Protein AF-A0A821QC75-F1 (afdb_monomer_lite)

Radius of gyration: 16.15 Å; chains: 1; bounding box: 31×37×41 Å

Organism: NCBI:txid392032

Structure (mmCIF, N/CA/C/O backbone):
data_AF-A0A821QC75-F1
#
_entry.id   AF-A0A821QC75-F1
#
loop_
_atom_site.group_PDB
_atom_site.id
_atom_site.type_symbol
_atom_site.label_atom_id
_atom_site.label_alt_id
_atom_site.label_comp_id
_atom_site.label_asym_id
_atom_site.label_entity_id
_atom_site.label_seq_id
_atom_site.pdbx_PDB_ins_code
_atom_site.Cartn_x
_atom_site.Cartn_y
_atom_site.Cartn_z
_atom_site.occupancy
_atom_site.B_iso_or_equiv
_atom_site.auth_seq_id
_atom_site.auth_comp_id
_atom_site.auth_asym_id
_atom_site.auth_atom_id
_atom_site.pdbx_PDB_model_num
ATOM 1 N N . MET A 1 1 ? -10.269 24.753 16.629 1.00 32.66 1 MET A N 1
ATOM 2 C CA . MET A 1 1 ? -9.197 24.155 17.451 1.00 32.66 1 MET A CA 1
ATOM 3 C C . MET A 1 1 ? -9.245 22.658 17.227 1.00 32.66 1 MET A C 1
ATOM 5 O O . MET A 1 1 ? -10.175 22.026 17.702 1.00 32.66 1 MET A O 1
ATOM 9 N N . VAL A 1 2 ? -8.322 22.120 16.430 1.00 34.91 2 VAL A N 1
ATOM 10 C CA . VAL A 1 2 ? -8.139 20.667 16.313 1.00 34.91 2 VAL A CA 1
ATOM 11 C C . VAL A 1 2 ? -7.386 20.239 17.573 1.00 34.91 2 VAL A C 1
ATOM 13 O O . VAL A 1 2 ? -6.317 20.803 17.818 1.00 34.91 2 VAL A O 1
ATOM 16 N N . PRO A 1 3 ? -7.924 19.348 18.421 1.00 37.66 3 PRO A N 1
ATOM 17 C CA . PRO A 1 3 ? -7.185 18.882 19.579 1.00 37.66 3 PRO A CA 1
ATOM 18 C C . PRO A 1 3 ? -5.929 18.150 19.108 1.00 37.66 3 PRO A C 1
ATOM 20 O O . PRO A 1 3 ? -5.971 17.280 18.241 1.00 37.66 3 PRO A O 1
ATOM 23 N N . SER A 1 4 ? -4.814 18.565 19.688 1.00 40.81 4 SER A N 1
ATOM 24 C CA . SER A 1 4 ? -3.480 17.996 19.582 1.00 40.81 4 SER A CA 1
ATOM 25 C C . SER A 1 4 ? -3.419 16.535 20.045 1.00 40.81 4 SER A C 1
ATOM 27 O O . SER A 1 4 ? -4.000 16.195 21.072 1.00 40.81 4 SER A O 1
ATOM 29 N N . ASN A 1 5 ? -2.582 15.745 19.365 1.00 38.47 5 ASN A N 1
ATOM 30 C CA . ASN A 1 5 ? -1.882 14.564 19.888 1.00 38.47 5 ASN A CA 1
ATOM 31 C C . ASN A 1 5 ? -2.715 13.359 20.352 1.00 38.47 5 ASN A C 1
ATOM 33 O O . ASN A 1 5 ? -2.537 12.897 21.472 1.00 38.47 5 ASN A O 1
ATOM 37 N N . ASN A 1 6 ? -3.487 12.748 19.455 1.00 38.94 6 ASN A N 1
ATOM 38 C CA . ASN A 1 6 ? -3.730 11.306 19.551 1.00 38.94 6 ASN A CA 1
ATOM 39 C C . ASN A 1 6 ? -3.090 10.621 18.344 1.00 38.94 6 ASN A C 1
ATOM 41 O O . ASN A 1 6 ? -3.763 10.251 17.384 1.00 38.94 6 ASN A O 1
ATOM 45 N N . ALA A 1 7 ? -1.766 10.452 18.397 1.00 45.09 7 ALA A N 1
ATOM 46 C CA . ALA A 1 7 ? -1.187 9.282 17.758 1.00 45.09 7 ALA A CA 1
ATOM 47 C C . ALA A 1 7 ? -1.878 8.089 18.426 1.00 45.09 7 ALA A C 1
ATOM 49 O O . ALA A 1 7 ? -1.672 7.841 19.614 1.00 45.09 7 ALA A O 1
ATOM 50 N N . TYR A 1 8 ? -2.801 7.447 17.712 1.00 58.47 8 TYR A N 1
ATOM 51 C CA . TYR A 1 8 ? -3.388 6.193 18.162 1.00 58.47 8 TYR A CA 1
ATOM 52 C C . TYR A 1 8 ? -2.249 5.258 18.559 1.00 58.47 8 TYR A C 1
ATOM 54 O O . TYR A 1 8 ? -1.215 5.241 17.884 1.00 58.47 8 TYR A O 1
ATOM 62 N N . ASP A 1 9 ? -2.421 4.537 19.669 1.00 69.06 9 ASP A N 1
ATOM 63 C CA . ASP A 1 9 ? -1.437 3.561 20.127 1.00 69.06 9 ASP A CA 1
ATOM 64 C C . ASP A 1 9 ? -1.070 2.668 18.933 1.00 69.06 9 ASP A C 1
ATOM 66 O O . ASP A 1 9 ? -1.957 2.125 18.268 1.00 69.06 9 ASP A O 1
ATOM 70 N N . GLY A 1 10 ? 0.212 2.664 18.552 1.00 79.31 10 GLY A N 1
ATOM 71 C CA . GLY A 1 10 ? 0.616 2.192 17.227 1.00 79.31 10 GLY A CA 1
ATOM 72 C C . GLY A 1 10 ? 0.162 0.751 16.989 1.00 79.31 10 GLY A C 1
ATOM 73 O O . GLY A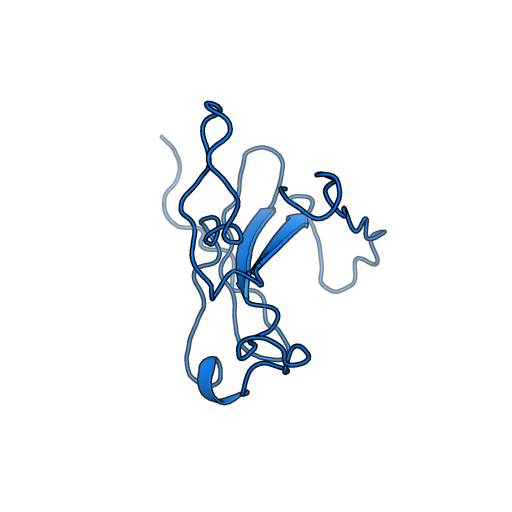 1 10 ? 0.189 -0.067 17.907 1.00 79.31 10 GLY A O 1
ATOM 74 N N . LEU A 1 11 ? -0.249 0.429 15.766 1.00 86.50 11 LEU A N 1
ATOM 75 C CA . LEU A 1 11 ? -0.737 -0.899 15.415 1.00 86.50 11 LEU A CA 1
ATOM 76 C C . LEU A 1 11 ? 0.436 -1.881 15.343 1.00 86.50 11 LEU A C 1
ATOM 78 O O . LEU A 1 11 ? 1.363 -1.697 14.552 1.00 86.50 11 LEU A O 1
ATOM 82 N N . GLU A 1 12 ? 0.387 -2.935 16.153 1.00 87.00 12 GLU A N 1
ATOM 83 C CA . GLU A 1 12 ? 1.382 -4.007 16.120 1.00 87.00 12 GLU A CA 1
ATOM 84 C C . GLU A 1 12 ? 1.187 -4.913 14.900 1.00 87.00 12 GLU A C 1
ATOM 86 O O . GLU A 1 12 ? 0.090 -5.408 14.630 1.00 87.00 12 GLU A O 1
ATOM 91 N N . THR A 1 13 ? 2.274 -5.162 14.170 1.00 86.00 13 THR A N 1
ATOM 92 C CA . THR A 1 13 ? 2.319 -6.118 13.056 1.00 86.00 13 THR A CA 1
ATOM 93 C C . THR A 1 13 ? 3.359 -7.200 13.336 1.00 86.00 13 THR A C 1
ATOM 95 O O . THR A 1 13 ? 4.152 -7.105 14.266 1.00 86.00 13 THR A O 1
ATOM 98 N N . ARG A 1 14 ? 3.424 -8.232 12.486 1.00 83.88 14 ARG A N 1
ATOM 99 C CA . ARG A 1 14 ? 4.460 -9.276 12.600 1.00 83.88 14 ARG A CA 1
ATOM 100 C C . ARG A 1 14 ? 5.885 -8.754 12.398 1.00 83.88 14 ARG A C 1
ATOM 102 O O . ARG A 1 14 ? 6.830 -9.464 12.728 1.00 83.88 14 ARG A O 1
ATOM 109 N N . LYS A 1 15 ? 6.041 -7.584 11.775 1.00 83.38 15 LYS A N 1
ATOM 110 C CA . LYS A 1 15 ? 7.348 -7.013 11.436 1.00 83.38 15 LYS A CA 1
ATOM 111 C C . LYS A 1 15 ? 7.715 -5.865 12.370 1.00 83.38 15 LYS A C 1
ATOM 113 O O . LYS A 1 15 ? 8.880 -5.743 12.707 1.00 83.38 15 LYS A O 1
ATOM 118 N N . GLY A 1 16 ? 6.747 -5.090 12.842 1.00 84.88 16 GLY A N 1
ATOM 119 C CA . GLY A 1 16 ? 6.963 -3.997 13.787 1.00 84.88 16 GLY A CA 1
ATOM 120 C C . GLY A 1 16 ? 5.717 -3.136 13.952 1.00 84.88 16 GLY A C 1
ATOM 121 O O . GLY A 1 16 ? 4.672 -3.407 13.351 1.00 84.88 16 GLY A O 1
ATOM 122 N N . ARG A 1 17 ? 5.831 -2.081 14.754 1.00 88.62 17 ARG A N 1
ATOM 123 C CA . ARG A 1 17 ? 4.718 -1.178 15.049 1.00 88.62 17 ARG A CA 1
ATOM 124 C C . ARG A 1 17 ? 4.571 -0.098 13.979 1.00 88.62 17 ARG A C 1
ATOM 126 O O . ARG A 1 17 ? 5.561 0.508 13.571 1.00 88.62 17 ARG A O 1
ATOM 133 N N . ILE A 1 18 ? 3.337 0.180 13.563 1.00 89.94 18 ILE A N 1
ATOM 134 C CA . ILE A 1 18 ? 3.024 1.231 12.586 1.00 89.94 18 ILE A CA 1
ATOM 135 C C . ILE A 1 18 ? 2.068 2.281 13.161 1.00 89.94 18 ILE A C 1
ATOM 137 O O . ILE A 1 18 ? 1.153 1.961 13.917 1.00 89.94 18 ILE A O 1
ATOM 141 N N . TYR A 1 19 ? 2.255 3.535 12.767 1.00 92.62 19 TYR A N 1
ATOM 142 C CA . TYR A 1 19 ? 1.456 4.678 13.198 1.00 92.62 19 TYR A CA 1
ATOM 143 C C . TYR A 1 19 ? 0.741 5.261 11.986 1.00 92.62 19 TYR A C 1
ATOM 145 O O . TYR A 1 19 ? 1.373 5.725 11.041 1.00 92.62 19 TYR A O 1
ATOM 153 N N . GLY A 1 20 ? -0.585 5.158 11.988 1.00 92.88 20 GLY A N 1
ATOM 154 C CA . GLY A 1 20 ? -1.434 5.719 10.943 1.00 92.88 20 GLY A CA 1
ATOM 155 C C . GLY A 1 20 ? -1.881 7.138 11.275 1.00 92.88 20 GLY A C 1
ATOM 156 O O . GLY A 1 20 ? -1.585 7.679 12.342 1.00 92.88 20 GLY A O 1
ATOM 157 N N . ARG A 1 21 ? -2.665 7.723 10.375 1.00 93.62 21 ARG A N 1
ATOM 158 C CA . ARG A 1 21 ? -3.362 8.992 10.602 1.00 93.62 21 ARG A CA 1
ATOM 159 C C . ARG A 1 21 ? -4.868 8.780 10.649 1.00 93.62 21 ARG A C 1
ATOM 161 O O . ARG A 1 21 ? -5.409 7.933 9.944 1.00 93.62 21 ARG A O 1
ATOM 168 N N . GLN A 1 22 ? -5.542 9.588 11.453 1.00 93.69 22 GLN A N 1
ATOM 169 C CA . GLN A 1 22 ? -6.996 9.644 11.491 1.00 93.69 22 GLN A CA 1
ATOM 170 C C . GLN A 1 22 ? -7.501 10.748 10.565 1.00 93.69 22 GLN A C 1
ATOM 172 O O . GLN A 1 22 ? -6.969 11.858 10.574 1.00 93.69 22 GLN A O 1
ATOM 177 N N . THR A 1 23 ? -8.555 10.460 9.811 1.00 93.62 23 THR A N 1
ATOM 178 C CA . THR A 1 23 ? -9.347 11.457 9.084 1.00 93.62 23 THR A CA 1
ATOM 179 C C . THR A 1 23 ? -10.737 11.593 9.711 1.00 93.62 23 THR A C 1
ATOM 181 O O . THR A 1 23 ? -11.064 10.949 10.707 1.00 93.62 23 THR A O 1
ATOM 184 N N . GLU A 1 24 ? -11.603 12.414 9.123 1.00 93.81 24 GLU A N 1
ATOM 185 C CA . GLU A 1 24 ? -13.006 12.495 9.549 1.00 93.81 24 GLU A CA 1
ATOM 186 C C . GLU A 1 24 ? -13.788 11.189 9.309 1.00 93.81 24 GLU A C 1
ATOM 188 O O . GLU A 1 24 ? -14.849 10.989 9.903 1.00 93.81 24 GLU A O 1
ATOM 193 N N . HIS A 1 25 ? -13.281 10.286 8.460 1.00 93.12 25 HIS A N 1
ATOM 194 C CA . HIS A 1 25 ? -14.028 9.116 7.984 1.00 93.12 25 HIS A CA 1
ATOM 195 C C . HIS A 1 25 ? -13.316 7.776 8.202 1.00 93.12 25 HIS A C 1
ATOM 197 O O . HIS A 1 25 ? -13.976 6.735 8.229 1.00 93.12 25 HIS A O 1
ATOM 203 N N . SER A 1 26 ? -11.995 7.775 8.369 1.00 94.56 26 SER A N 1
ATOM 204 C CA . SER A 1 26 ? -11.176 6.561 8.358 1.00 94.56 26 SER A CA 1
ATOM 205 C C . SER A 1 26 ? -9.937 6.683 9.243 1.00 94.56 26 SER A C 1
ATOM 207 O O . SER A 1 26 ? -9.449 7.779 9.521 1.00 94.56 26 SER A O 1
ATOM 209 N N . MET A 1 27 ? -9.403 5.536 9.657 1.00 94.19 27 MET A N 1
ATOM 210 C CA . MET A 1 27 ? -7.982 5.415 9.970 1.00 94.19 27 MET A CA 1
ATOM 211 C C . MET A 1 27 ? -7.242 4.997 8.703 1.00 94.19 27 MET A C 1
ATOM 213 O O . MET A 1 27 ? -7.662 4.072 8.006 1.00 94.19 27 MET A O 1
ATOM 217 N N . GLU A 1 28 ? -6.144 5.681 8.409 1.00 95.94 28 GLU A N 1
ATOM 218 C CA . GLU A 1 28 ? -5.333 5.467 7.217 1.00 95.94 28 GLU A CA 1
ATOM 219 C C . GLU A 1 28 ? -3.913 5.088 7.614 1.00 95.94 28 GLU A C 1
ATOM 221 O O . GLU A 1 28 ? -3.265 5.787 8.395 1.00 95.94 28 GLU A O 1
ATOM 226 N N . TYR A 1 29 ? -3.416 4.005 7.031 1.00 95.44 29 TYR A N 1
ATOM 227 C CA . TYR A 1 29 ? -2.035 3.567 7.152 1.00 95.44 29 TYR A CA 1
ATOM 228 C C . TYR A 1 29 ? -1.447 3.507 5.745 1.00 95.44 29 TYR A C 1
ATOM 230 O O . TYR A 1 29 ? -1.785 2.628 4.954 1.00 95.44 29 TYR A O 1
ATOM 238 N N . LEU A 1 30 ? -0.624 4.491 5.410 1.00 96.50 30 LEU A N 1
ATOM 239 C CA . LEU A 1 30 ? -0.145 4.758 4.059 1.00 96.50 30 LEU A CA 1
ATOM 240 C C . LEU A 1 30 ? 1.344 4.434 3.929 1.00 96.50 30 LEU A C 1
ATOM 242 O O . LEU A 1 30 ? 2.100 4.587 4.887 1.00 96.50 30 LEU A O 1
ATOM 246 N N . GLY A 1 31 ? 1.766 4.009 2.738 1.00 95.25 31 GLY A N 1
ATOM 247 C CA . GLY A 1 31 ? 3.181 3.789 2.441 1.00 95.25 31 GLY A CA 1
ATOM 248 C C . GLY A 1 31 ? 3.805 2.649 3.248 1.00 95.25 31 GLY A C 1
ATOM 249 O O . GLY A 1 31 ? 4.979 2.719 3.609 1.00 95.25 31 GLY A O 1
ATOM 250 N N . ILE A 1 32 ? 3.049 1.582 3.522 1.00 93.94 32 ILE A N 1
ATOM 251 C CA . ILE A 1 32 ? 3.581 0.391 4.194 1.00 93.94 32 ILE A CA 1
ATOM 252 C C . ILE A 1 32 ? 4.308 -0.460 3.158 1.00 93.94 32 ILE A C 1
ATOM 254 O O . ILE A 1 32 ? 3.683 -0.979 2.233 1.00 93.94 32 ILE A O 1
ATOM 258 N N . GLN A 1 33 ? 5.624 -0.616 3.298 1.00 92.94 33 GLN A N 1
ATOM 259 C CA . GLN A 1 33 ? 6.373 -1.510 2.420 1.00 92.94 33 GLN A CA 1
ATOM 260 C C . GLN A 1 33 ? 5.965 -2.954 2.720 1.00 92.94 33 GLN A C 1
ATOM 262 O O . GLN A 1 33 ? 6.014 -3.372 3.877 1.00 92.94 33 GLN A O 1
ATOM 267 N N . TYR A 1 34 ? 5.572 -3.716 1.699 1.00 93.00 34 TYR A N 1
ATOM 268 C CA . TYR A 1 34 ? 5.162 -5.117 1.874 1.00 93.00 34 TYR A CA 1
ATOM 269 C C . TYR A 1 34 ? 6.177 -6.120 1.322 1.00 93.00 34 TYR A C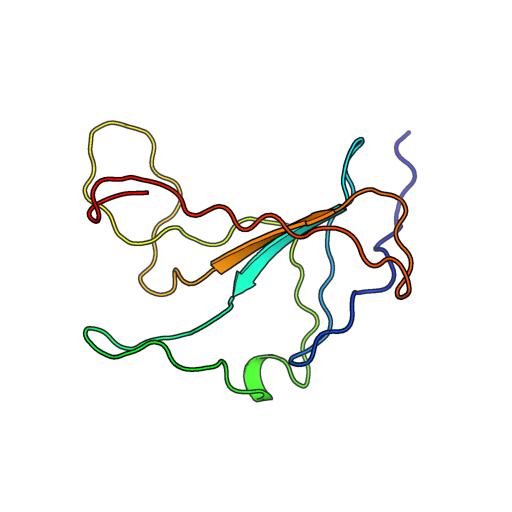 1
ATOM 271 O O . TYR A 1 34 ? 6.133 -7.293 1.684 1.00 93.00 34 TYR A O 1
ATOM 279 N N . ALA A 1 35 ? 7.084 -5.675 0.453 1.00 93.94 35 ALA A N 1
ATOM 280 C CA . ALA A 1 35 ? 8.137 -6.501 -0.121 1.00 93.94 35 ALA A CA 1
ATOM 281 C C . ALA A 1 35 ? 9.324 -5.646 -0.586 1.00 93.94 35 ALA A C 1
ATOM 283 O O . ALA A 1 35 ? 9.248 -4.420 -0.695 1.00 93.94 35 ALA A O 1
ATOM 284 N N . THR A 1 36 ? 10.431 -6.311 -0.891 1.00 92.94 36 THR A N 1
ATOM 285 C CA . THR A 1 36 ? 11.562 -5.733 -1.624 1.00 92.94 36 THR A CA 1
ATOM 286 C C . THR A 1 36 ? 11.937 -6.649 -2.781 1.00 92.94 36 THR A C 1
ATOM 288 O O . THR A 1 36 ? 11.566 -7.820 -2.790 1.00 92.94 36 THR A O 1
ATOM 291 N N . THR A 1 37 ? 12.645 -6.152 -3.786 1.00 94.56 37 THR A N 1
ATOM 292 C CA . THR A 1 37 ? 13.106 -6.993 -4.890 1.00 94.56 37 THR A CA 1
ATOM 293 C C . THR A 1 37 ? 14.349 -6.416 -5.551 1.00 94.56 37 THR A C 1
ATOM 295 O O . THR A 1 37 ? 14.589 -5.211 -5.507 1.00 94.56 37 THR A O 1
ATOM 298 N N . ASN A 1 38 ? 15.126 -7.296 -6.179 1.00 94.69 38 ASN A N 1
ATOM 299 C CA . ASN A 1 38 ? 16.149 -6.908 -7.137 1.00 94.69 38 ASN A CA 1
ATOM 300 C C . ASN A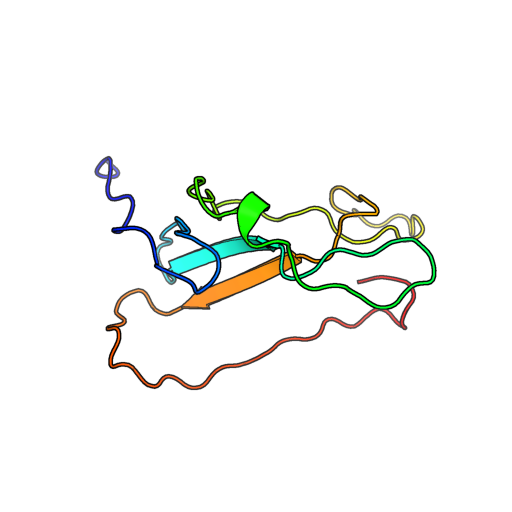 1 38 ? 15.553 -6.964 -8.542 1.00 94.69 38 ASN A C 1
ATOM 302 O O . ASN A 1 38 ? 14.622 -7.724 -8.812 1.00 94.69 38 ASN A O 1
ATOM 306 N N . ARG A 1 39 ? 16.122 -6.195 -9.470 1.00 96.12 39 ARG A N 1
ATOM 307 C CA . ARG A 1 39 ? 15.618 -6.165 -10.841 1.00 96.12 39 ARG A CA 1
ATOM 308 C C . ARG A 1 39 ? 15.576 -7.574 -11.444 1.00 96.12 39 ARG A C 1
ATOM 310 O O . ARG A 1 39 ? 16.561 -8.309 -11.388 1.00 96.12 39 ARG A O 1
ATOM 317 N N . TRP A 1 40 ? 14.436 -7.914 -12.046 1.00 96.44 40 TRP A N 1
ATOM 318 C CA . TRP A 1 40 ? 14.187 -9.211 -12.689 1.00 96.44 40 TRP A CA 1
ATOM 319 C C . TRP A 1 40 ? 14.264 -10.417 -11.748 1.00 96.44 40 TRP A C 1
ATOM 321 O O . TRP A 1 40 ? 14.593 -11.519 -12.182 1.00 96.44 40 TRP A O 1
ATOM 331 N N . GLN A 1 41 ? 13.970 -10.219 -10.465 1.00 97.62 41 GLN A N 1
ATOM 332 C CA . GLN A 1 41 ? 13.849 -11.290 -9.484 1.00 97.62 41 GLN A CA 1
ATOM 333 C C . GLN A 1 41 ? 12.447 -11.285 -8.861 1.00 97.62 41 GLN A C 1
ATOM 335 O O . GLN A 1 41 ? 11.761 -10.261 -8.881 1.00 97.62 41 GLN A O 1
ATOM 340 N N . PRO A 1 42 ? 11.993 -12.416 -8.299 1.00 97.50 42 PRO A N 1
ATOM 341 C CA . PRO A 1 42 ? 10.780 -12.439 -7.492 1.00 97.50 42 PRO A CA 1
ATOM 342 C C . PRO A 1 42 ? 10.858 -11.458 -6.305 1.00 97.50 42 PRO A C 1
ATOM 344 O O . PRO A 1 42 ? 11.957 -11.150 -5.829 1.00 97.50 42 PRO A O 1
ATOM 347 N N . PRO A 1 43 ? 9.718 -10.961 -5.796 1.00 96.00 43 PRO A N 1
ATOM 348 C CA . PRO A 1 43 ? 9.699 -10.203 -4.553 1.00 96.00 43 PRO A CA 1
ATOM 349 C C . PRO A 1 43 ? 10.135 -11.080 -3.374 1.00 96.00 43 PRO A C 1
ATOM 351 O O . PRO A 1 43 ? 9.804 -12.262 -3.290 1.00 96.00 43 PRO A O 1
ATOM 354 N N . MET A 1 44 ? 10.872 -10.472 -2.455 1.00 93.69 44 MET A N 1
ATOM 355 C CA . MET A 1 44 ? 11.357 -11.062 -1.216 1.00 93.69 44 MET A CA 1
ATOM 356 C C . MET A 1 44 ? 10.632 -10.422 -0.033 1.00 93.69 44 MET A C 1
ATOM 358 O O . MET A 1 44 ? 10.340 -9.220 -0.042 1.00 93.69 44 MET A O 1
ATOM 362 N N . ASP A 1 45 ? 10.366 -11.230 0.993 1.00 90.81 45 ASP A N 1
ATOM 363 C CA . ASP A 1 45 ? 9.865 -10.727 2.271 1.00 90.81 45 ASP A CA 1
ATOM 364 C C . ASP A 1 45 ? 10.884 -9.753 2.876 1.00 90.81 45 ASP A C 1
ATOM 366 O O . ASP A 1 45 ? 12.100 -9.881 2.698 1.00 90.81 45 ASP A O 1
ATOM 370 N N . LEU A 1 46 ? 10.381 -8.761 3.596 1.00 86.00 46 LEU A N 1
ATOM 371 C CA . LEU A 1 46 ? 11.235 -7.792 4.249 1.00 86.00 46 LEU A CA 1
ATOM 372 C C . LEU A 1 46 ? 11.934 -8.455 5.434 1.00 86.00 46 LEU A C 1
ATOM 374 O O . LEU A 1 46 ? 11.299 -9.108 6.275 1.00 86.00 46 LEU A O 1
ATOM 378 N N . ALA A 1 47 ? 13.252 -8.265 5.513 1.00 74.88 47 ALA A N 1
ATOM 379 C CA . ALA A 1 47 ? 14.032 -8.717 6.653 1.00 74.88 47 ALA A CA 1
ATOM 380 C C . ALA A 1 47 ? 13.435 -8.123 7.936 1.00 74.88 47 ALA A C 1
ATOM 382 O O . ALA A 1 47 ? 13.200 -6.917 8.020 1.00 74.88 47 ALA A O 1
ATOM 383 N N . SER A 1 48 ? 13.191 -8.970 8.939 1.00 63.97 48 SER A N 1
ATOM 384 C CA . SER A 1 48 ? 12.645 -8.546 10.236 1.00 63.97 48 SER A CA 1
ATOM 385 C C . SER A 1 48 ? 13.490 -7.450 10.884 1.00 63.97 48 SER A C 1
ATOM 387 O O . SER A 1 48 ? 12.953 -6.596 11.575 1.00 63.97 48 SER A O 1
ATOM 389 N N . GLU A 1 49 ? 14.793 -7.425 10.602 1.00 61.72 49 GLU A N 1
ATOM 390 C CA . GLU A 1 49 ? 15.739 -6.422 11.100 1.00 61.72 49 GLU A CA 1
ATOM 391 C C . GLU A 1 49 ? 15.473 -4.995 10.601 1.00 61.72 49 GLU A C 1
ATOM 393 O O . GLU A 1 49 ? 15.837 -4.031 11.272 1.00 61.72 49 GLU A O 1
ATOM 398 N N . LEU A 1 50 ? 14.788 -4.833 9.461 1.00 58.16 50 LEU A N 1
ATOM 399 C CA . LEU A 1 50 ? 14.381 -3.511 8.966 1.00 58.16 50 LEU A CA 1
ATOM 400 C C . LEU A 1 50 ? 13.333 -2.850 9.876 1.00 58.16 50 LEU A C 1
ATOM 402 O O . LEU A 1 50 ? 13.206 -1.625 9.878 1.00 58.16 50 LEU A O 1
ATOM 406 N N . PHE A 1 51 ? 12.618 -3.655 10.664 1.00 63.00 51 PHE A N 1
ATOM 407 C CA . PHE A 1 51 ? 11.489 -3.232 11.489 1.00 63.00 51 PHE A CA 1
ATOM 408 C C . PHE A 1 51 ? 11.653 -3.554 12.980 1.00 63.00 51 PHE A C 1
ATOM 410 O O . PHE A 1 51 ? 10.970 -2.954 13.806 1.00 63.00 51 PHE A O 1
ATOM 417 N N . SER A 1 52 ? 12.583 -4.441 13.348 1.00 55.09 52 SER A N 1
ATOM 418 C CA . SER A 1 52 ? 12.726 -4.979 14.709 1.00 55.09 52 SER A CA 1
ATOM 419 C C . SER A 1 52 ? 13.041 -3.933 15.780 1.00 55.09 52 SER A C 1
ATOM 421 O O . SER A 1 52 ? 12.825 -4.204 16.954 1.00 55.09 52 SER A O 1
ATOM 423 N N . ASN A 1 53 ? 13.486 -2.736 15.386 1.00 55.84 53 ASN A N 1
ATOM 424 C CA . ASN A 1 53 ? 13.735 -1.601 16.279 1.00 55.84 53 ASN A CA 1
ATOM 425 C C . ASN A 1 53 ? 13.087 -0.289 15.798 1.00 55.84 53 ASN A C 1
ATOM 427 O O . ASN A 1 53 ? 13.479 0.786 16.254 1.00 55.84 53 ASN A O 1
ATOM 431 N N . ARG A 1 54 ? 12.152 -0.332 14.837 1.00 64.56 54 ARG A N 1
ATOM 432 C CA . ARG A 1 54 ? 11.603 0.884 14.219 1.00 64.56 54 ARG A CA 1
ATOM 433 C C . ARG A 1 54 ? 10.082 0.894 14.229 1.00 64.56 54 ARG A C 1
ATOM 435 O O . ARG A 1 54 ? 9.438 0.011 13.671 1.00 64.56 54 ARG A O 1
ATOM 442 N N . SER A 1 55 ? 9.529 1.949 14.817 1.00 77.75 55 SER A N 1
ATOM 443 C CA . SER A 1 55 ? 8.186 2.411 14.505 1.00 77.75 55 SER A CA 1
ATOM 444 C C . SER A 1 55 ? 8.160 2.973 13.082 1.00 77.75 55 SER A C 1
ATOM 446 O O . SER A 1 55 ? 9.042 3.746 12.701 1.00 77.75 55 SER A O 1
ATOM 448 N N . LEU A 1 56 ? 7.161 2.588 12.288 1.00 86.38 56 LEU A N 1
ATOM 449 C CA . LEU A 1 56 ? 6.920 3.180 10.972 1.00 86.38 56 LEU A CA 1
ATOM 450 C C . LEU A 1 56 ? 5.814 4.233 11.066 1.00 86.38 56 LEU A C 1
ATOM 452 O O . LEU A 1 56 ? 4.678 3.907 11.402 1.00 86.38 56 LEU A O 1
ATOM 456 N N . GLU A 1 57 ? 6.128 5.471 10.698 1.00 92.25 57 GLU A N 1
ATOM 457 C CA . GLU A 1 57 ? 5.134 6.521 10.455 1.00 92.25 57 GLU A CA 1
ATOM 458 C C . GLU A 1 57 ? 4.462 6.291 9.091 1.00 92.25 57 GLU A C 1
ATOM 460 O O . GLU A 1 57 ? 4.945 6.734 8.049 1.00 92.25 57 GLU A O 1
ATOM 465 N N . ALA A 1 58 ? 3.342 5.572 9.093 1.00 94.00 58 ALA A N 1
ATOM 466 C CA . ALA A 1 58 ? 2.558 5.205 7.918 1.00 94.00 58 ALA A CA 1
ATOM 467 C C . ALA A 1 58 ? 1.498 6.278 7.603 1.00 94.00 58 ALA A C 1
ATOM 469 O O . ALA A 1 58 ? 0.298 6.011 7.558 1.00 94.00 58 ALA A O 1
ATOM 470 N N . THR A 1 59 ? 1.927 7.529 7.431 1.00 95.62 59 THR A N 1
ATOM 471 C CA . THR A 1 59 ? 1.026 8.693 7.288 1.00 95.62 59 THR A CA 1
ATOM 472 C C . THR A 1 59 ? 1.064 9.337 5.900 1.00 95.62 59 THR A C 1
ATOM 474 O O . THR A 1 59 ? 0.298 10.266 5.625 1.00 95.62 59 THR A O 1
ATOM 477 N N . SER A 1 60 ? 1.937 8.846 5.015 1.00 95.62 60 SER A N 1
ATOM 478 C CA . SER A 1 60 ? 2.148 9.353 3.656 1.00 95.62 60 SER A CA 1
ATOM 479 C C . SER A 1 60 ? 2.326 8.209 2.660 1.00 95.62 60 SER A C 1
ATOM 481 O O . SER A 1 60 ? 2.838 7.150 3.009 1.00 95.62 60 SER A O 1
ATOM 483 N N . PHE A 1 61 ? 1.922 8.426 1.409 1.00 97.00 61 PHE A N 1
ATOM 484 C CA . PHE A 1 61 ? 2.112 7.443 0.343 1.00 97.00 61 PHE A CA 1
ATOM 485 C C . PHE A 1 61 ? 3.598 7.212 0.035 1.00 97.00 61 PHE A C 1
ATOM 487 O O . PHE A 1 61 ? 4.395 8.154 0.017 1.00 97.00 61 PHE A O 1
ATOM 494 N N . GLY A 1 62 ? 3.948 5.955 -0.247 1.00 95.44 62 GLY A N 1
ATOM 495 C CA . GLY A 1 62 ? 5.237 5.598 -0.840 1.00 95.44 62 GLY A CA 1
ATOM 496 C C . GLY A 1 62 ? 5.317 6.001 -2.321 1.00 95.44 62 GLY A C 1
ATOM 497 O O . GLY A 1 62 ? 4.303 6.381 -2.913 1.00 95.44 62 GLY A O 1
ATOM 498 N N . PRO A 1 63 ? 6.510 5.940 -2.937 1.00 97.06 63 PRO A N 1
ATOM 499 C CA . PRO A 1 63 ? 6.650 6.128 -4.376 1.00 97.06 63 PRO A CA 1
ATOM 500 C C . PRO A 1 63 ? 5.877 5.056 -5.159 1.00 97.06 63 PRO A C 1
ATOM 502 O O . PRO A 1 63 ? 5.808 3.897 -4.748 1.00 97.06 63 PRO A O 1
ATOM 505 N N . CYS A 1 64 ? 5.331 5.446 -6.309 1.00 95.75 64 CYS A N 1
ATOM 506 C CA . CYS A 1 64 ? 4.787 4.510 -7.292 1.00 95.75 64 CYS A CA 1
ATOM 507 C C . CYS A 1 64 ? 5.915 3.873 -8.118 1.00 95.75 64 CYS A C 1
ATOM 509 O O . CYS A 1 64 ? 7.061 4.337 -8.103 1.00 95.75 64 CYS A O 1
ATOM 511 N N . CYS A 1 65 ? 5.607 2.784 -8.824 1.00 96.56 65 CYS A N 1
ATOM 512 C CA . CYS A 1 65 ? 6.606 2.116 -9.650 1.00 96.56 65 CYS A CA 1
ATOM 513 C C . CYS A 1 65 ? 6.991 2.957 -10.871 1.00 96.56 65 CYS A C 1
ATOM 515 O O . CYS A 1 65 ? 6.163 3.734 -11.362 1.00 96.56 65 CYS A O 1
ATOM 517 N N . PRO A 1 66 ? 8.223 2.790 -11.391 1.00 96.06 66 PRO A N 1
ATOM 518 C CA . PRO A 1 66 ? 8.661 3.515 -12.566 1.00 96.06 66 PRO A CA 1
ATOM 519 C C . PRO A 1 66 ? 7.768 3.198 -13.768 1.00 96.06 66 PRO A C 1
ATOM 521 O O . PRO A 1 66 ? 7.629 2.043 -14.170 1.00 96.06 66 PRO A O 1
ATOM 524 N N . GLN A 1 67 ? 7.181 4.233 -14.349 1.00 94.94 67 GLN A N 1
ATOM 525 C CA . GLN A 1 67 ? 6.275 4.187 -15.485 1.00 94.94 67 GLN A CA 1
ATOM 526 C C . GLN A 1 67 ? 6.627 5.317 -16.456 1.00 94.94 67 GLN A C 1
ATOM 528 O O . GLN A 1 67 ? 7.212 6.337 -16.084 1.00 94.94 67 GLN A O 1
ATOM 533 N N . ARG A 1 68 ? 6.329 5.115 -17.742 1.00 91.12 68 ARG A N 1
ATOM 534 C CA . ARG A 1 68 ? 6.640 6.120 -18.766 1.00 91.12 68 ARG A CA 1
ATOM 535 C C . ARG A 1 68 ? 5.818 7.380 -18.520 1.00 91.12 68 ARG A C 1
ATOM 537 O O . ARG A 1 68 ? 4.644 7.291 -18.173 1.00 91.12 68 ARG A O 1
ATOM 544 N N . ASP A 1 69 ? 6.424 8.535 -18.763 1.00 84.88 69 ASP A N 1
ATOM 545 C CA . ASP A 1 69 ? 5.685 9.791 -18.778 1.00 84.88 69 ASP A CA 1
ATOM 546 C C . ASP A 1 69 ? 4.668 9.770 -19.929 1.00 84.88 69 ASP A C 1
ATOM 548 O O . ASP A 1 69 ? 5.018 9.542 -21.090 1.00 84.88 69 ASP A O 1
ATOM 552 N N . THR A 1 70 ? 3.398 9.954 -19.582 1.00 81.50 70 THR A N 1
ATOM 553 C CA . THR A 1 70 ? 2.262 9.976 -20.514 1.00 81.50 70 THR A CA 1
ATOM 554 C C . THR A 1 70 ? 1.676 11.380 -20.678 1.00 81.50 70 THR A C 1
ATOM 556 O O . THR A 1 70 ? 0.647 11.540 -21.332 1.00 81.50 70 THR A O 1
ATOM 559 N N . GLY A 1 71 ? 2.310 12.410 -20.102 1.00 81.19 71 GLY A N 1
ATOM 560 C CA . GLY A 1 71 ? 1.787 13.779 -20.061 1.00 81.19 71 GLY A CA 1
ATOM 561 C C . GLY A 1 71 ? 0.703 13.998 -18.998 1.00 81.19 71 GLY A C 1
ATOM 562 O O . GLY A 1 71 ? 0.113 15.076 -18.932 1.00 81.19 71 GLY A O 1
ATOM 563 N N . ILE A 1 72 ? 0.440 12.991 -18.164 1.00 83.00 72 ILE A N 1
ATOM 564 C CA . ILE A 1 72 ? -0.420 13.065 -16.979 1.00 83.00 72 ILE A CA 1
ATOM 565 C C . ILE A 1 72 ? 0.486 13.193 -15.752 1.00 83.00 72 ILE A C 1
ATOM 567 O O . ILE A 1 72 ? 1.606 12.693 -15.753 1.00 83.00 72 ILE A O 1
ATOM 571 N N . TYR A 1 73 ? 0.021 13.868 -14.698 1.00 86.00 73 TYR A N 1
ATOM 572 C CA . TYR A 1 73 ? 0.766 13.921 -13.442 1.00 86.00 73 TYR A CA 1
ATOM 573 C C . TYR A 1 73 ? 0.990 12.510 -12.886 1.00 86.00 73 TYR A C 1
ATOM 575 O O . TYR A 1 73 ? 0.033 11.785 -12.616 1.00 86.00 73 TYR A O 1
ATOM 583 N N . ILE A 1 74 ? 2.257 12.163 -12.669 1.00 86.62 74 ILE A N 1
ATOM 584 C CA . ILE A 1 74 ? 2.672 10.916 -12.030 1.00 86.62 74 ILE A CA 1
ATOM 585 C C . ILE A 1 74 ? 3.306 11.287 -10.684 1.00 86.62 74 ILE A C 1
ATOM 587 O O . ILE A 1 74 ? 4.162 12.180 -10.651 1.00 86.62 74 ILE A O 1
ATOM 591 N N . PRO A 1 75 ? 2.905 10.648 -9.568 1.00 91.12 75 PRO A N 1
ATOM 592 C CA . PRO A 1 75 ? 3.552 10.841 -8.275 1.00 91.12 75 PRO A CA 1
ATOM 593 C C . PRO A 1 75 ? 5.052 10.521 -8.318 1.00 91.12 75 PRO A C 1
ATOM 595 O O . PRO A 1 75 ? 5.592 10.051 -9.319 1.00 91.12 75 PRO A O 1
ATOM 598 N N . LYS A 1 76 ? 5.744 10.732 -7.194 1.00 94.94 76 LYS A N 1
ATOM 599 C CA . LYS A 1 76 ? 7.144 10.310 -7.050 1.00 94.94 76 LYS A CA 1
ATOM 600 C C . LYS A 1 76 ? 7.298 8.833 -7.450 1.00 94.94 76 LYS A C 1
ATOM 602 O O . LYS A 1 76 ? 6.525 7.993 -6.992 1.00 94.94 76 LYS A O 1
ATOM 607 N N . GLN A 1 77 ? 8.315 8.540 -8.257 1.00 96.12 77 GLN A N 1
ATOM 608 C CA . GLN A 1 77 ? 8.654 7.193 -8.720 1.00 96.12 77 GLN A CA 1
ATOM 609 C C . GLN A 1 77 ? 9.974 6.720 -8.100 1.00 96.12 77 GLN A C 1
ATOM 611 O O . GLN A 1 77 ? 10.874 7.533 -7.882 1.00 96.12 77 GLN A O 1
ATOM 616 N N . ASP A 1 78 ? 10.086 5.422 -7.821 1.00 96.88 78 ASP A N 1
ATOM 617 C CA . ASP A 1 78 ? 11.308 4.759 -7.339 1.00 96.88 78 ASP A CA 1
ATOM 618 C C . ASP A 1 78 ? 11.251 3.256 -7.676 1.00 96.88 78 ASP A C 1
ATOM 620 O O . ASP A 1 78 ? 10.161 2.698 -7.735 1.00 96.88 78 ASP A O 1
ATOM 624 N N . GLU A 1 79 ? 12.385 2.573 -7.880 1.00 96.25 79 GLU A N 1
ATOM 625 C CA . GLU A 1 79 ? 12.391 1.103 -8.061 1.00 96.25 79 GLU A CA 1
ATOM 626 C C . GLU A 1 79 ? 12.022 0.359 -6.762 1.00 96.25 79 GLU A C 1
ATOM 628 O O . GLU A 1 79 ? 11.500 -0.756 -6.806 1.00 96.25 79 GLU A O 1
ATOM 633 N N . GLN A 1 80 ? 12.206 0.985 -5.598 1.00 95.06 80 GLN A N 1
ATOM 634 C CA . GLN A 1 80 ? 11.618 0.537 -4.339 1.00 95.06 80 GLN A CA 1
ATOM 635 C C . GLN A 1 80 ? 10.166 1.022 -4.268 1.00 95.06 80 GLN A C 1
ATOM 637 O O . GLN A 1 80 ? 9.888 1.992 -3.583 1.00 95.06 80 GLN A O 1
ATOM 642 N N . CYS A 1 81 ? 9.242 0.381 -4.987 1.00 96.62 81 CYS A N 1
ATOM 643 C CA . CYS A 1 81 ? 7.839 0.824 -5.092 1.00 96.62 81 CYS A CA 1
ATOM 644 C C . CYS A 1 81 ? 6.799 -0.144 -4.505 1.00 96.62 81 CYS A C 1
ATOM 646 O O . CYS A 1 81 ? 5.598 0.084 -4.638 1.00 96.62 81 CYS A O 1
ATOM 648 N N . LEU A 1 82 ? 7.225 -1.239 -3.867 1.00 96.50 82 LEU A N 1
ATOM 649 C CA . LEU A 1 82 ? 6.326 -2.276 -3.345 1.00 96.50 82 LEU A CA 1
ATOM 650 C C . LEU A 1 82 ? 5.691 -1.848 -2.010 1.00 96.50 82 LEU A C 1
ATOM 652 O O . LEU A 1 82 ? 6.008 -2.371 -0.936 1.00 96.50 82 LEU A O 1
ATOM 656 N N . TYR A 1 83 ? 4.792 -0.871 -2.107 1.00 96.12 83 TYR A N 1
ATOM 657 C CA . TYR A 1 83 ? 4.044 -0.275 -1.007 1.00 96.12 83 TYR A CA 1
ATOM 658 C C . TYR A 1 83 ? 2.549 -0.567 -1.116 1.00 96.12 83 TYR A C 1
ATOM 660 O O . TYR A 1 83 ? 1.990 -0.642 -2.208 1.00 96.12 83 TYR A O 1
ATOM 668 N N . LEU A 1 84 ? 1.890 -0.695 0.033 1.00 97.19 84 LEU A N 1
ATOM 669 C CA . LEU A 1 84 ? 0.439 -0.773 0.144 1.00 97.19 84 LEU A CA 1
ATOM 670 C C . LEU A 1 84 ? -0.092 0.297 1.096 1.00 97.19 84 LEU A C 1
ATOM 672 O O . LEU A 1 84 ? 0.652 0.907 1.868 1.00 97.19 84 LEU A O 1
ATOM 676 N N . ASN A 1 85 ? -1.404 0.498 1.035 1.00 97.50 85 ASN A N 1
ATOM 677 C CA . ASN A 1 85 ? -2.135 1.426 1.884 1.00 97.50 85 ASN A CA 1
ATOM 678 C C . ASN A 1 85 ? -3.362 0.709 2.452 1.00 97.50 85 ASN A C 1
ATOM 680 O O . ASN A 1 85 ? -3.997 -0.078 1.749 1.00 97.50 85 ASN A O 1
ATOM 684 N N . ILE A 1 86 ? -3.695 0.979 3.710 1.00 96.75 86 ILE A N 1
ATOM 685 C CA . ILE A 1 86 ? -4.818 0.368 4.420 1.00 96.75 86 ILE A CA 1
ATOM 686 C C . ILE A 1 86 ? -5.724 1.476 4.937 1.00 96.75 86 ILE A C 1
ATOM 688 O O . ILE A 1 86 ? -5.262 2.432 5.557 1.00 96.75 86 ILE A O 1
ATOM 692 N N . PHE A 1 87 ? -7.023 1.311 4.711 1.00 96.25 87 PHE A N 1
ATOM 693 C CA . PHE A 1 87 ? -8.064 2.205 5.195 1.00 96.25 87 PHE A CA 1
ATOM 694 C C . PHE A 1 87 ? -9.034 1.387 6.036 1.00 96.25 8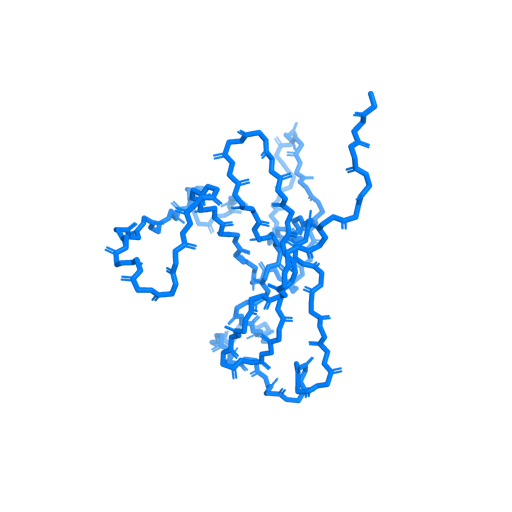7 PHE A C 1
ATOM 696 O O . PHE A 1 87 ? -9.514 0.344 5.589 1.00 96.25 87 PHE A O 1
ATOM 703 N N . THR A 1 88 ? -9.322 1.842 7.249 1.00 94.44 88 THR A N 1
ATOM 704 C CA . THR A 1 88 ? -10.259 1.169 8.152 1.00 94.44 88 THR A CA 1
ATOM 705 C C . THR A 1 88 ? -11.282 2.158 8.716 1.00 94.44 88 THR A C 1
ATOM 707 O O . THR A 1 88 ? -11.037 3.368 8.723 1.00 94.44 88 THR A O 1
ATOM 710 N N . PRO A 1 89 ? -12.447 1.689 9.198 1.00 93.88 89 PRO A N 1
ATOM 711 C CA . PRO A 1 89 ? -13.359 2.533 9.961 1.00 93.88 89 PRO A CA 1
ATOM 712 C C . PRO A 1 89 ? -12.699 3.056 11.244 1.00 93.88 89 PRO A C 1
ATOM 714 O O . PRO A 1 89 ? -11.876 2.379 11.852 1.00 93.88 89 PRO A O 1
ATOM 717 N N . LEU A 1 90 ? -13.132 4.228 11.715 1.00 90.00 90 LEU A N 1
ATOM 718 C CA . LEU A 1 90 ? -12.579 4.879 12.913 1.00 90.00 90 LEU A CA 1
ATOM 719 C C . LEU A 1 90 ? -12.676 4.055 14.206 1.00 90.00 90 LEU A C 1
ATOM 721 O O . LEU A 1 90 ? -11.895 4.260 15.132 1.00 90.00 90 LEU A O 1
ATOM 725 N N . LYS A 1 91 ? -13.672 3.171 14.308 1.00 82.38 91 LYS A N 1
ATOM 726 C CA . LYS A 1 91 ? -13.963 2.395 15.518 1.00 82.38 91 LYS A CA 1
ATOM 727 C C . LYS A 1 91 ? -13.847 0.912 15.209 1.00 82.38 91 LYS A C 1
ATOM 729 O O . LYS A 1 91 ? -14.818 0.288 14.791 1.00 82.38 91 LYS A O 1
ATOM 734 N N . ILE A 1 92 ? -12.654 0.374 15.422 1.00 84.56 92 ILE A N 1
ATOM 735 C CA . ILE A 1 92 ? -12.342 -1.045 15.273 1.00 84.56 92 ILE A CA 1
ATOM 736 C C . ILE A 1 92 ? -11.665 -1.555 16.543 1.00 84.56 92 ILE A C 1
ATOM 738 O O . ILE A 1 92 ? -10.860 -0.854 17.151 1.00 84.56 92 ILE A O 1
ATOM 742 N N . SER A 1 93 ? -12.013 -2.771 16.953 1.00 82.38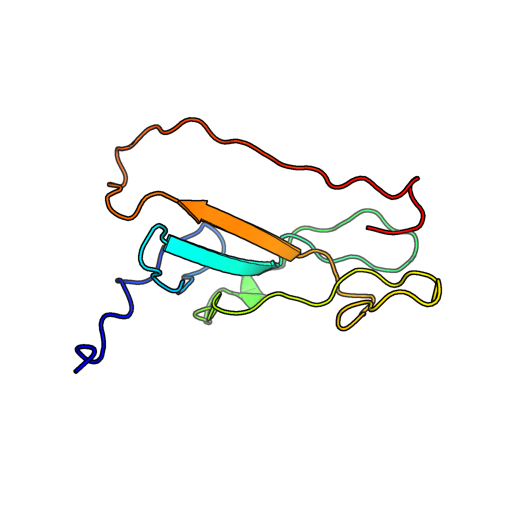 93 SER A N 1
ATOM 743 C CA . SER A 1 93 ? -11.301 -3.521 17.992 1.00 82.38 93 SER A CA 1
ATOM 744 C C . SER A 1 93 ? -10.467 -4.631 17.350 1.00 82.38 93 SER A C 1
ATOM 746 O O . SER A 1 93 ? -10.737 -5.036 16.220 1.00 82.38 93 SER A O 1
ATOM 748 N N . HIS A 1 94 ? -9.501 -5.188 18.084 1.00 77.69 94 HIS A N 1
ATOM 749 C CA . HIS A 1 94 ? -8.749 -6.369 17.631 1.00 77.69 94 HIS A CA 1
ATOM 750 C C . HIS A 1 94 ? -9.636 -7.599 17.356 1.00 77.69 94 HIS A C 1
ATOM 752 O O . HIS A 1 94 ? -9.230 -8.499 16.630 1.00 77.69 94 HIS A O 1
ATOM 758 N N . GLU A 1 95 ? -10.849 -7.627 17.906 1.00 85.38 95 GLU A N 1
ATOM 759 C CA . GLU A 1 95 ? -11.838 -8.695 17.720 1.00 85.38 95 GLU A CA 1
ATOM 760 C C . GLU A 1 95 ? -12.754 -8.446 16.510 1.00 85.38 95 GLU A C 1
ATOM 762 O O . GLU A 1 95 ? -13.564 -9.297 16.143 1.00 85.38 95 GLU A O 1
ATOM 767 N N . SER A 1 96 ? -12.652 -7.273 15.878 1.00 89.56 96 SER A N 1
ATOM 768 C CA . SER A 1 96 ? -13.479 -6.904 14.732 1.00 89.56 96 SER A CA 1
ATOM 769 C C . SER A 1 96 ? -13.038 -7.673 13.481 1.00 89.56 96 SER A C 1
ATOM 771 O O . SER A 1 96 ? -12.056 -7.322 12.833 1.00 89.56 96 SER A O 1
ATOM 773 N N . LEU A 1 97 ? -13.796 -8.703 13.103 1.00 91.44 97 LEU A N 1
ATOM 774 C CA . LEU A 1 97 ? -13.580 -9.493 11.883 1.00 91.44 97 LEU A CA 1
ATOM 775 C C . LEU A 1 97 ? -14.252 -8.839 10.668 1.00 91.44 97 LEU A C 1
ATOM 777 O O . LEU A 1 97 ? -15.225 -9.352 10.115 1.00 91.44 97 LEU A O 1
ATOM 781 N N . LEU A 1 98 ? -13.760 -7.664 10.279 1.00 93.81 98 LEU A N 1
ATOM 782 C CA . LEU A 1 98 ? -14.288 -6.938 9.126 1.00 93.81 98 LEU A CA 1
ATOM 783 C C . LEU A 1 98 ? -13.926 -7.630 7.805 1.00 93.81 98 LEU A C 1
ATOM 785 O O . LEU A 1 98 ? -12.860 -8.230 7.666 1.00 93.81 98 LEU A O 1
ATOM 789 N N . ALA A 1 99 ? -14.800 -7.489 6.808 1.00 96.69 99 ALA A N 1
ATOM 790 C CA . ALA A 1 99 ? -14.482 -7.883 5.441 1.00 96.69 99 ALA A CA 1
ATOM 791 C C . ALA A 1 99 ? -13.311 -7.044 4.902 1.00 96.69 99 ALA A C 1
ATOM 793 O O . ALA A 1 99 ? -13.290 -5.822 5.064 1.00 96.69 99 ALA A O 1
ATOM 794 N N . VAL A 1 100 ? -12.358 -7.699 4.234 1.00 97.06 100 VAL A N 1
ATOM 795 C CA . VAL A 1 100 ? -11.192 -7.046 3.624 1.00 97.06 100 VAL A CA 1
ATOM 796 C C . VAL A 1 100 ? -11.400 -6.951 2.118 1.00 97.06 100 VAL A C 1
ATOM 798 O O . VAL A 1 100 ? -11.532 -7.967 1.438 1.00 97.06 100 VAL A O 1
ATOM 801 N N . LEU A 1 101 ? -11.396 -5.724 1.599 1.00 98.25 101 LEU A N 1
ATOM 802 C CA . LEU A 1 101 ? -11.341 -5.459 0.166 1.00 98.25 101 LEU A CA 1
ATOM 803 C C . LEU A 1 101 ? -9.889 -5.198 -0.237 1.00 98.25 101 LEU A C 1
ATOM 805 O O . LEU A 1 101 ? -9.263 -4.267 0.267 1.00 98.25 101 LEU A O 1
ATOM 809 N N . VAL A 1 102 ? -9.371 -5.997 -1.168 1.00 98.31 102 VAL A N 1
ATOM 810 C CA . VAL A 1 102 ? -8.047 -5.785 -1.765 1.00 98.31 102 VAL A CA 1
ATOM 811 C C . VAL A 1 102 ? -8.244 -5.201 -3.157 1.00 98.31 102 VAL A C 1
ATOM 813 O O . VAL A 1 102 ? -8.767 -5.870 -4.046 1.00 98.31 102 VAL A O 1
ATOM 816 N N . TRP A 1 103 ? -7.850 -3.941 -3.332 1.00 98.31 103 TRP A N 1
ATOM 817 C CA . TRP A 1 103 ? -7.896 -3.262 -4.623 1.00 98.31 103 TRP A CA 1
ATOM 818 C C . TRP A 1 103 ? -6.585 -3.464 -5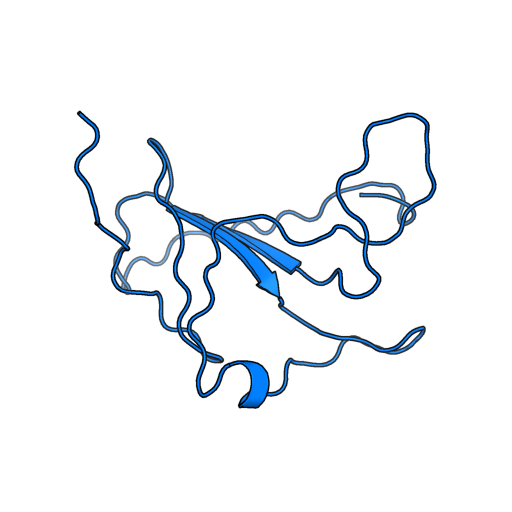.383 1.00 98.31 103 TRP A C 1
ATOM 820 O O . TRP A 1 103 ? -5.509 -3.214 -4.842 1.00 98.31 103 TRP A O 1
ATOM 830 N N . ILE A 1 104 ? -6.687 -3.888 -6.641 1.00 97.38 104 ILE A N 1
ATOM 831 C CA . ILE A 1 104 ? -5.565 -3.992 -7.575 1.00 97.38 104 ILE A CA 1
ATOM 832 C C . ILE A 1 104 ? -5.840 -2.973 -8.673 1.00 97.38 104 ILE A C 1
ATOM 834 O O . ILE A 1 104 ? -6.862 -3.060 -9.353 1.00 97.38 104 ILE A O 1
ATOM 838 N N . HIS A 1 105 ? -4.965 -1.979 -8.797 1.00 94.62 105 HIS A N 1
ATOM 839 C CA . HIS A 1 105 ? -5.119 -0.934 -9.799 1.00 94.62 105 HIS A CA 1
ATOM 840 C C . HIS A 1 105 ? -4.918 -1.493 -11.219 1.00 94.62 105 HIS A C 1
ATOM 842 O O . HIS A 1 105 ? -4.220 -2.486 -11.424 1.00 94.62 105 HIS A O 1
ATOM 848 N N . ASP A 1 106 ? -5.540 -0.839 -12.198 1.00 93.50 106 ASP A N 1
ATOM 849 C CA . ASP A 1 106 ? -5.321 -1.115 -13.621 1.00 93.50 106 ASP A CA 1
ATOM 850 C C . ASP A 1 106 ? -4.066 -0.365 -14.129 1.00 93.50 106 ASP A C 1
ATOM 852 O O . ASP A 1 106 ? -3.279 0.164 -13.343 1.00 93.50 106 ASP A O 1
ATOM 856 N N . GLY A 1 107 ? -3.871 -0.327 -15.446 1.00 91.56 107 GLY A N 1
ATOM 857 C CA . GLY A 1 107 ? -2.790 0.365 -16.145 1.00 91.56 107 GLY A CA 1
ATOM 858 C C . GLY A 1 107 ? -2.116 -0.494 -17.216 1.00 91.56 107 GLY A C 1
ATOM 859 O O . GLY A 1 107 ? -0.957 -0.264 -17.575 1.00 91.56 107 GLY A O 1
ATOM 860 N N . GLY A 1 108 ? -2.812 -1.526 -17.713 1.00 93.75 108 GLY A N 1
ATOM 861 C CA . GLY A 1 108 ? -2.349 -2.334 -18.846 1.00 93.75 108 GLY A CA 1
ATOM 862 C C . GLY A 1 108 ? -0.992 -3.011 -18.627 1.00 93.75 108 GLY A C 1
ATOM 863 O O . GLY A 1 108 ? -0.294 -3.290 -19.597 1.00 93.75 108 GLY A O 1
ATOM 864 N N . LEU A 1 109 ? -0.604 -3.245 -17.365 1.00 94.00 109 LEU A N 1
ATOM 865 C CA . LEU A 1 109 ? 0.702 -3.782 -16.947 1.00 94.00 109 LEU A CA 1
ATOM 866 C C . LEU A 1 109 ? 1.908 -2.877 -17.269 1.00 94.00 109 LEU A C 1
ATOM 868 O O . LEU A 1 109 ? 3.051 -3.329 -17.225 1.00 94.00 109 LEU A O 1
ATOM 872 N N . THR A 1 110 ? 1.667 -1.607 -17.600 1.00 92.12 110 THR A N 1
ATOM 873 C CA . THR A 1 110 ? 2.715 -0.637 -17.980 1.00 92.12 110 THR A CA 1
ATOM 874 C C . THR A 1 110 ? 2.687 0.658 -17.174 1.00 92.12 110 THR A C 1
ATOM 876 O O . THR A 1 110 ? 3.658 1.413 -17.187 1.00 92.12 110 THR A O 1
ATOM 879 N N . SER A 1 111 ? 1.580 0.908 -16.485 1.00 91.12 111 SER A N 1
ATOM 880 C CA . SER A 1 111 ? 1.345 2.045 -15.603 1.00 91.12 111 SER A CA 1
ATOM 881 C C . SER A 1 111 ? 0.416 1.613 -14.468 1.00 91.12 111 SER A C 1
ATOM 883 O O . SER A 1 111 ? 0.015 0.446 -14.405 1.00 91.12 111 SER A O 1
ATOM 885 N N . GLY A 1 112 ? 0.078 2.555 -13.592 1.00 87.06 112 GLY A N 1
ATOM 886 C CA . GLY A 1 112 ? -0.767 2.318 -12.425 1.00 87.06 112 GLY A CA 1
ATOM 887 C C . GLY A 1 112 ? -0.347 3.136 -11.222 1.00 87.06 112 GLY A C 1
ATOM 888 O O . GLY A 1 112 ? 0.878 3.356 -11.074 1.00 87.06 112 GLY A O 1
#

pLDDT: mean 86.1, std 15.79, range [32.66, 98.31]

InterPro domains:
  IPR002018 Carboxylesterase, type B [PF00135] (11-112)
  IPR029058 Alpha/Beta hydrolase fold [G3DSA:3.40.50.1820] (5-112)
  IPR029058 Alpha/Beta hydrolase fold [SSF53474] (12-112)
  IPR050309 Type-B Carboxylesterase/Lipase [PTHR11559] (11-112)

Sequence (112 aa):
MVPSNNAYDGLETRKGRIYGRQTEHSMEYLGIQYATTNRWQPPMDLASELFSNRSLEATSFGPCCPQRDTGIYIPKQDEQCLYLNIFTPLKISHESLLAVLVWIHDGGLTSG

Foldseek 3Di:
DPDDDDQDPFDQDPLATETFDDDPWWTKQAFAAQFDDDPPDDTDGDDSVVHVPDYHHRYDHDAADDADDPVDDHGHYDPSHRGDMDIHGPDDDPPDPDDDDDDDDDDPVRGD

Secondary structure (DSSP, 8-state):
-PPP---PPPEE-SS-EEE-EE-SS-EEEEEEE--B--TTS--BPPPGGGTTT--EE-BSPPPBPP----SS----B-S---EEEEEE-SS--TT--PPPP-----STTT--